Protein AF-A0A929SRH6-F1 (afdb_monomer_lite)

Structure (mmCIF, N/CA/C/O backbone):
data_AF-A0A929SRH6-F1
#
_entry.id   AF-A0A929SRH6-F1
#
loop_
_atom_site.group_PDB
_atom_site.id
_atom_site.type_symbol
_atom_site.label_atom_id
_atom_site.label_alt_id
_atom_site.label_comp_id
_atom_site.label_asym_id
_atom_site.label_entity_id
_atom_site.label_seq_id
_atom_site.pdbx_PDB_ins_code
_atom_site.Cartn_x
_atom_site.Cartn_y
_atom_site.C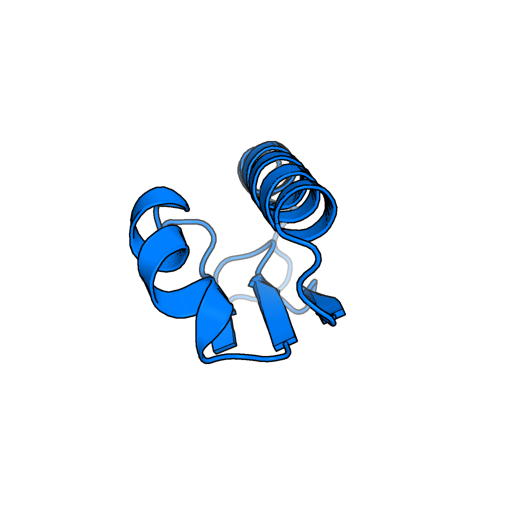artn_z
_atom_site.occupancy
_atom_site.B_iso_or_equiv
_atom_site.auth_seq_id
_atom_site.auth_comp_id
_atom_site.auth_asym_id
_atom_site.auth_atom_id
_atom_site.pdbx_PDB_model_num
ATOM 1 N N . MET A 1 1 ? -9.488 -2.767 -6.719 1.00 87.38 1 MET A N 1
ATOM 2 C CA . MET A 1 1 ? -8.728 -1.606 -7.243 1.00 87.38 1 MET A CA 1
ATOM 3 C C . MET A 1 1 ? -7.250 -1.961 -7.330 1.00 87.38 1 MET A C 1
ATOM 5 O O . MET A 1 1 ? -6.824 -2.812 -6.562 1.00 87.38 1 MET A O 1
ATOM 9 N N . SER A 1 2 ? -6.477 -1.349 -8.231 1.00 90.75 2 SER A N 1
ATOM 10 C CA . SER A 1 2 ? -5.020 -1.534 -8.318 1.00 90.75 2 SER A CA 1
ATOM 11 C C . SER A 1 2 ? -4.266 -0.242 -8.004 1.00 90.75 2 SER A C 1
ATOM 13 O O . SER A 1 2 ? -4.669 0.819 -8.474 1.00 90.75 2 SER A O 1
ATOM 15 N N . ILE A 1 3 ? -3.172 -0.341 -7.251 1.00 92.06 3 ILE A N 1
ATOM 16 C CA . ILE A 1 3 ? -2.350 0.781 -6.785 1.00 92.06 3 ILE A CA 1
ATOM 17 C C . ILE A 1 3 ? -0.981 0.700 -7.439 1.00 92.06 3 ILE A C 1
ATOM 19 O O . ILE A 1 3 ? -0.291 -0.313 -7.310 1.00 92.06 3 ILE A O 1
ATOM 23 N N . ASN A 1 4 ? -0.604 1.762 -8.150 1.00 93.19 4 ASN A N 1
ATOM 24 C CA . ASN A 1 4 ? 0.726 1.885 -8.735 1.00 93.19 4 ASN A CA 1
ATOM 25 C C . ASN A 1 4 ? 1.769 2.169 -7.646 1.00 93.19 4 ASN A C 1
ATOM 27 O O . ASN A 1 4 ? 1.440 2.769 -6.621 1.00 93.19 4 ASN A O 1
ATOM 31 N N . PRO A 1 5 ? 3.044 1.809 -7.874 1.00 92.62 5 PRO A N 1
ATOM 32 C CA . PRO A 1 5 ? 4.115 2.101 -6.925 1.00 92.62 5 PRO A CA 1
ATOM 33 C C . PRO A 1 5 ? 4.238 3.588 -6.560 1.00 92.62 5 PRO A C 1
ATOM 35 O O . PRO A 1 5 ? 4.601 3.916 -5.430 1.00 92.62 5 PRO A O 1
ATOM 38 N N . ASP A 1 6 ? 3.915 4.481 -7.498 1.00 93.25 6 ASP A N 1
ATOM 39 C CA . ASP A 1 6 ? 3.973 5.941 -7.356 1.00 93.25 6 ASP A CA 1
ATOM 40 C C . ASP A 1 6 ? 2.760 6.546 -6.629 1.00 93.25 6 ASP A C 1
ATOM 42 O O . ASP A 1 6 ? 2.806 7.698 -6.207 1.00 93.25 6 ASP A O 1
ATOM 46 N N . THR A 1 7 ? 1.691 5.775 -6.428 1.00 93.12 7 THR A N 1
ATOM 47 C CA . THR A 1 7 ? 0.484 6.246 -5.746 1.00 93.12 7 THR 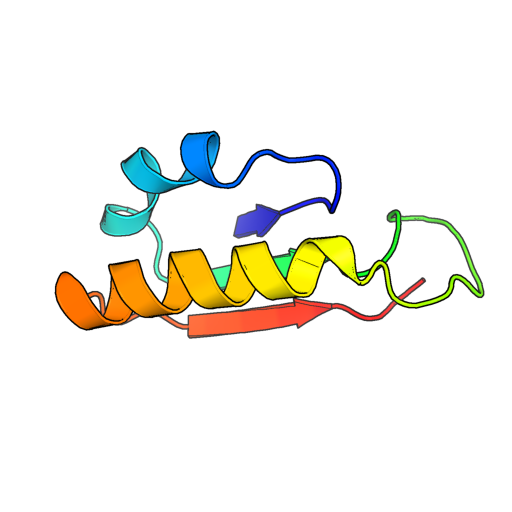A CA 1
ATOM 48 C C . THR A 1 7 ? 0.748 6.351 -4.244 1.00 93.12 7 THR A C 1
ATOM 50 O O . THR A 1 7 ? 1.174 5.376 -3.620 1.00 93.12 7 THR A O 1
ATOM 53 N N . ASP A 1 8 ? 0.513 7.526 -3.655 1.00 93.56 8 ASP A N 1
ATOM 54 C CA . ASP A 1 8 ? 0.545 7.718 -2.198 1.00 93.56 8 ASP A CA 1
ATOM 55 C C . ASP A 1 8 ? -0.619 6.948 -1.557 1.00 93.56 8 ASP A C 1
ATOM 57 O O . ASP A 1 8 ? -1.779 7.116 -1.945 1.00 93.56 8 ASP A O 1
ATOM 61 N N . GLU A 1 9 ? -0.318 6.091 -0.583 1.00 92.25 9 GLU A N 1
ATOM 62 C CA . GLU A 1 9 ? -1.318 5.288 0.111 1.00 92.25 9 GLU A CA 1
ATOM 63 C C . GLU A 1 9 ? -2.339 6.135 0.885 1.00 92.25 9 GLU A C 1
ATOM 65 O O . GLU A 1 9 ? -3.455 5.686 1.133 1.00 92.25 9 GLU A O 1
ATOM 70 N N . LYS A 1 10 ? -2.013 7.384 1.233 1.00 93.94 10 LYS A N 1
ATOM 71 C CA . LYS A 1 10 ? -2.959 8.292 1.895 1.00 93.94 10 LYS A CA 1
ATOM 72 C C . LYS A 1 10 ? -4.167 8.595 1.019 1.00 93.94 10 LYS A C 1
ATOM 74 O O . LYS A 1 10 ? -5.274 8.710 1.535 1.00 93.94 10 LYS A O 1
ATOM 79 N N . ASN A 1 11 ? -3.973 8.632 -0.300 1.00 92.94 11 ASN A N 1
ATOM 80 C CA . ASN A 1 11 ? -5.041 8.901 -1.263 1.00 92.94 11 ASN A CA 1
ATOM 81 C C . ASN A 1 11 ? -6.068 7.766 -1.344 1.00 92.94 11 ASN A C 1
ATOM 83 O O . ASN A 1 11 ? -7.118 7.940 -1.957 1.00 92.94 11 ASN A O 1
ATOM 87 N N . ILE A 1 12 ? -5.768 6.598 -0.765 1.00 90.88 12 ILE A N 1
ATOM 88 C CA . ILE A 1 12 ? -6.652 5.433 -0.825 1.00 90.88 12 ILE A CA 1
ATOM 89 C C . ILE A 1 12 ? -7.332 5.118 0.507 1.00 90.88 12 ILE A C 1
ATOM 91 O O . ILE A 1 12 ? -8.194 4.249 0.535 1.00 90.88 12 ILE A O 1
ATOM 95 N N . ILE A 1 13 ? -6.986 5.806 1.600 1.00 91.56 13 ILE A N 1
ATOM 96 C CA . ILE A 1 13 ? -7.565 5.530 2.926 1.00 91.56 13 ILE A CA 1
ATOM 97 C C . ILE A 1 13 ? -9.078 5.773 2.915 1.00 91.56 13 ILE A C 1
ATOM 99 O O . ILE A 1 13 ? -9.842 4.927 3.373 1.00 91.56 13 ILE A O 1
ATOM 103 N N . GLU A 1 14 ? -9.519 6.891 2.336 1.00 91.38 14 GLU A N 1
ATOM 104 C CA . GLU A 1 14 ? -10.934 7.290 2.311 1.00 91.38 14 GLU A CA 1
ATOM 105 C C . GLU A 1 14 ? -11.818 6.338 1.499 1.00 91.38 14 GLU A C 1
ATOM 107 O O . GLU A 1 14 ? -13.024 6.261 1.730 1.00 91.38 14 GLU A O 1
ATOM 112 N N . ILE A 1 15 ? -11.229 5.595 0.558 1.00 90.75 15 ILE A N 1
ATOM 113 C CA . ILE A 1 15 ? -11.972 4.661 -0.287 1.00 90.75 15 ILE A CA 1
ATOM 114 C C . ILE A 1 15 ? -12.025 3.242 0.287 1.00 90.75 15 ILE A C 1
ATOM 116 O O . ILE A 1 15 ? -12.862 2.464 -0.166 1.00 90.75 15 ILE A O 1
ATOM 120 N N . LEU A 1 16 ? -11.181 2.897 1.275 1.00 90.12 16 LEU A N 1
ATOM 121 C CA . LEU A 1 16 ? -11.129 1.553 1.875 1.00 90.12 16 LEU A CA 1
ATOM 122 C C . LEU A 1 16 ? -12.504 1.017 2.322 1.00 90.12 16 LEU A C 1
ATOM 124 O O . LEU A 1 16 ? -12.757 -0.15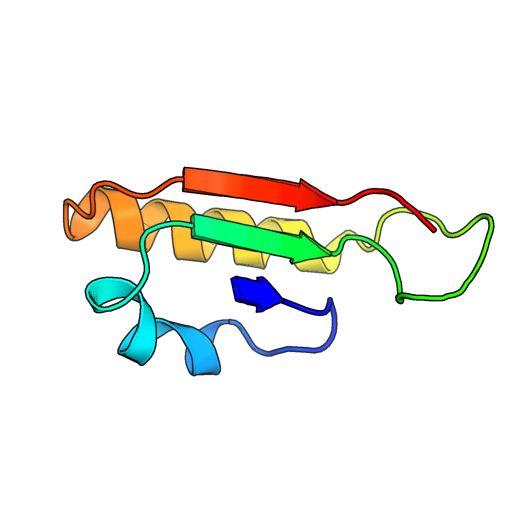6 2.062 1.00 90.12 16 LEU A O 1
ATOM 128 N N . PRO A 1 17 ? -13.428 1.817 2.895 1.00 90.50 17 PRO A N 1
ATOM 129 C CA . PRO A 1 17 ? -14.753 1.320 3.285 1.00 90.50 17 PRO A CA 1
ATOM 130 C C . PRO A 1 17 ? -15.649 0.877 2.115 1.00 90.50 17 PRO A C 1
ATOM 132 O O . PRO A 1 17 ? -16.647 0.195 2.333 1.00 90.50 17 PRO A O 1
ATOM 135 N N . TYR A 1 18 ? -15.335 1.286 0.881 1.00 90.94 18 TYR A N 1
ATOM 136 C CA . TYR A 1 18 ? -16.192 1.096 -0.299 1.00 90.94 18 TYR A CA 1
ATOM 137 C C . TYR A 1 18 ? -15.678 0.032 -1.270 1.00 90.94 18 TYR A C 1
ATOM 139 O O . TYR A 1 18 ? -16.301 -0.230 -2.300 1.00 90.94 18 TYR A O 1
ATOM 147 N N . ILE A 1 19 ? -14.529 -0.567 -0.975 1.00 89.44 19 ILE A N 1
ATOM 148 C CA . ILE A 1 19 ? -13.941 -1.635 -1.777 1.00 89.44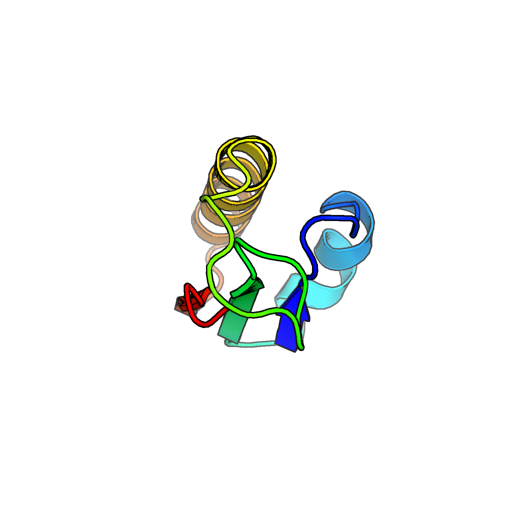 19 ILE A CA 1
ATOM 149 C C . ILE A 1 19 ? -13.764 -2.889 -0.917 1.00 89.44 19 ILE A C 1
ATOM 151 O O . ILE A 1 19 ? -13.895 -2.854 0.298 1.00 89.44 19 ILE A O 1
ATOM 155 N N . SER A 1 20 ? -13.522 -4.027 -1.560 1.00 89.25 20 SER A N 1
ATOM 156 C CA . SER A 1 20 ? -13.283 -5.314 -0.885 1.00 89.25 20 SER A CA 1
ATOM 157 C C . SER A 1 20 ? -11.947 -5.950 -1.272 1.00 89.25 20 SER A C 1
ATOM 159 O O . SER A 1 20 ? -11.522 -6.935 -0.671 1.00 89.25 20 SER A O 1
ATOM 161 N N . ASN A 1 21 ? -11.273 -5.397 -2.288 1.00 91.56 21 ASN A N 1
ATOM 162 C CA . ASN A 1 21 ? -10.012 -5.914 -2.804 1.00 91.56 21 ASN A CA 1
ATOM 163 C C . ASN A 1 21 ? -9.082 -4.795 -3.296 1.00 91.56 21 ASN A C 1
ATOM 165 O O . ASN A 1 21 ? -9.494 -3.895 -4.048 1.00 91.56 21 ASN A O 1
ATOM 169 N N . LEU A 1 22 ? -7.804 -4.919 -2.943 1.00 92.50 22 LEU A N 1
ATOM 170 C CA . LEU A 1 22 ? -6.728 -4.011 -3.319 1.00 92.50 22 LEU A CA 1
ATOM 171 C C . LEU A 1 22 ? -5.527 -4.800 -3.843 1.00 92.50 22 LEU A C 1
ATOM 173 O O . LEU A 1 22 ? -5.012 -5.699 -3.183 1.00 92.50 22 LEU A O 1
ATOM 177 N N . LEU A 1 23 ? -5.072 -4.431 -5.036 1.00 93.62 23 LEU A N 1
ATOM 178 C CA . LEU A 1 23 ? -3.906 -5.001 -5.694 1.00 93.62 23 LEU A CA 1
ATOM 179 C C . LEU A 1 23 ? -2.760 -3.990 -5.670 1.00 93.62 23 LEU A C 1
ATOM 181 O O . LEU A 1 23 ? -2.863 -2.937 -6.293 1.00 93.62 23 LEU A O 1
ATOM 185 N N . PHE A 1 24 ? -1.656 -4.312 -5.006 1.00 94.38 24 PHE A N 1
ATOM 186 C CA . PHE A 1 24 ? -0.442 -3.502 -5.062 1.00 94.38 24 PHE A CA 1
ATOM 187 C C . PHE A 1 24 ? 0.436 -3.941 -6.224 1.00 94.38 24 PHE A C 1
ATOM 189 O O . PHE A 1 24 ? 0.859 -5.096 -6.289 1.00 94.38 24 PHE A O 1
ATOM 196 N N . MET A 1 25 ? 0.741 -3.016 -7.127 1.00 94.00 25 MET A N 1
ATOM 197 C CA . MET A 1 25 ? 1.720 -3.249 -8.180 1.00 94.00 25 MET A CA 1
ATOM 198 C C . MET A 1 25 ? 3.117 -3.017 -7.611 1.00 94.00 25 MET A C 1
ATOM 200 O O . MET A 1 25 ? 3.386 -1.994 -6.987 1.00 94.00 25 MET A O 1
ATOM 204 N N . THR A 1 26 ? 4.003 -3.994 -7.796 1.00 92.69 26 THR A N 1
ATOM 205 C CA . THR A 1 26 ? 5.381 -3.953 -7.270 1.00 92.69 26 THR A CA 1
ATOM 206 C C . THR A 1 26 ? 6.432 -3.596 -8.315 1.00 92.69 26 THR A C 1
ATOM 208 O O . THR A 1 26 ? 7.630 -3.626 -8.041 1.00 92.69 26 THR A O 1
ATOM 211 N N . VAL A 1 27 ? 5.973 -3.255 -9.514 1.00 92.75 27 VAL A N 1
ATOM 212 C CA . VAL A 1 27 ? 6.749 -2.860 -10.690 1.00 92.75 27 VAL A CA 1
ATOM 213 C C . VAL A 1 27 ? 5.956 -1.794 -11.449 1.00 92.75 27 VAL A C 1
ATOM 215 O O . VAL A 1 27 ? 4.765 -1.612 -11.190 1.00 92.75 27 VAL A O 1
ATOM 218 N N . ILE A 1 28 ? 6.586 -1.098 -12.398 1.00 89.44 28 ILE A N 1
ATOM 219 C CA . ILE A 1 28 ? 5.863 -0.161 -13.270 1.00 89.44 28 ILE A CA 1
ATOM 220 C C . ILE A 1 28 ? 5.073 -0.969 -14.313 1.00 89.44 28 ILE A C 1
ATOM 222 O O . ILE A 1 28 ? 5.684 -1.744 -15.051 1.00 89.44 28 ILE A O 1
ATOM 226 N N . PRO A 1 29 ? 3.749 -0.802 -14.440 1.00 86.19 29 PRO A N 1
ATOM 227 C CA . PRO A 1 29 ? 2.970 -1.558 -15.417 1.00 86.19 29 PRO A CA 1
ATOM 228 C C . PRO A 1 29 ? 3.457 -1.350 -16.853 1.00 86.19 29 PRO A C 1
ATOM 230 O O . PRO A 1 29 ? 3.860 -0.252 -17.237 1.00 86.19 29 PRO A O 1
ATOM 233 N N . GLY A 1 30 ? 3.403 -2.412 -17.659 1.00 85.44 30 GLY A N 1
ATOM 234 C CA . GLY A 1 30 ? 3.761 -2.357 -19.080 1.00 85.44 30 GLY A CA 1
ATOM 235 C C . GLY A 1 30 ? 5.264 -2.391 -19.379 1.00 85.44 30 GLY A C 1
ATOM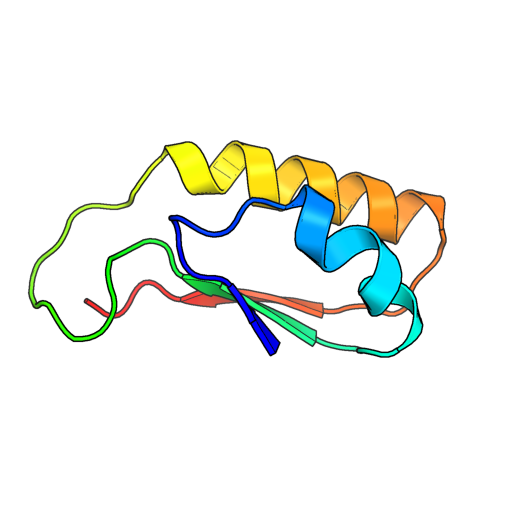 236 O O . GLY A 1 30 ? 5.650 -2.162 -20.524 1.00 85.44 30 GLY A O 1
ATOM 237 N N . LYS A 1 31 ? 6.120 -2.684 -18.389 1.00 79.00 31 LYS A N 1
ATOM 238 C CA . LYS A 1 31 ? 7.572 -2.838 -18.578 1.00 79.00 31 LYS A CA 1
ATOM 239 C C . LYS A 1 31 ? 8.083 -4.199 -18.081 1.00 79.00 31 LYS A C 1
ATOM 241 O O . LYS A 1 31 ? 8.046 -4.482 -16.886 1.00 79.00 31 LYS A O 1
ATOM 246 N N . GLY A 1 32 ? 8.646 -4.967 -19.014 1.00 83.00 32 GLY A N 1
ATOM 247 C CA . GLY A 1 32 ? 9.296 -6.266 -18.810 1.00 83.00 32 GLY A CA 1
ATOM 248 C C . GLY A 1 32 ? 10.525 -6.246 -17.905 1.00 83.00 32 GLY A C 1
ATOM 249 O O . GLY A 1 32 ? 11.361 -5.351 -18.024 1.00 83.00 32 GLY A O 1
ATOM 250 N N . GLY A 1 33 ? 10.689 -7.274 -17.068 1.00 83.69 33 GLY A N 1
ATOM 251 C CA . GLY A 1 33 ? 11.970 -7.612 -16.431 1.00 83.69 33 GLY A CA 1
ATOM 252 C C . GLY A 1 33 ? 12.392 -6.673 -15.301 1.00 83.69 33 GLY A C 1
ATOM 253 O O . GLY A 1 33 ? 13.579 -6.551 -14.990 1.00 83.69 33 GLY A O 1
ATOM 254 N N . GLN A 1 34 ? 11.433 -5.982 -14.692 1.00 87.12 34 GLN A N 1
ATOM 255 C CA . GLN A 1 34 ? 11.708 -5.039 -13.617 1.00 87.12 34 GLN A CA 1
ATOM 256 C C . GLN A 1 34 ? 11.919 -5.736 -12.275 1.00 87.12 34 GLN A C 1
ATOM 258 O O . GLN A 1 34 ? 11.306 -6.755 -11.957 1.00 87.12 34 GLN A O 1
ATOM 263 N N . LYS A 1 35 ? 12.780 -5.139 -11.449 1.00 88.75 35 LYS A N 1
ATOM 264 C CA . LYS A 1 35 ? 12.951 -5.553 -10.057 1.00 88.75 35 LYS A CA 1
ATOM 265 C C . LYS A 1 35 ? 11.779 -5.056 -9.208 1.00 88.75 35 LYS A C 1
ATOM 267 O O . LYS A 1 35 ? 11.172 -4.035 -9.515 1.00 88.75 35 LYS A O 1
ATOM 272 N N . LEU A 1 36 ? 11.531 -5.766 -8.108 1.00 89.62 36 LEU A N 1
ATOM 273 C CA . LEU A 1 36 ? 10.625 -5.342 -7.039 1.00 89.62 36 LEU A CA 1
ATOM 274 C C . LEU A 1 36 ? 10.981 -3.924 -6.560 1.00 89.62 36 LEU A C 1
ATOM 276 O O . LEU A 1 36 ? 12.105 -3.693 -6.113 1.00 89.62 36 LEU A O 1
ATOM 280 N N . ILE A 1 37 ? 10.001 -3.025 -6.599 1.00 93.38 37 ILE A N 1
ATOM 281 C CA . ILE A 1 37 ? 10.042 -1.693 -5.993 1.00 93.38 37 ILE A CA 1
ATOM 282 C C . ILE A 1 37 ? 9.761 -1.857 -4.494 1.00 93.38 37 ILE A C 1
ATOM 284 O O . ILE A 1 37 ? 8.632 -2.124 -4.076 1.00 93.38 37 ILE A O 1
ATOM 288 N N . GLN A 1 38 ? 10.818 -1.779 -3.685 1.00 92.81 38 GLN A N 1
ATOM 289 C CA . GLN A 1 38 ? 10.784 -2.086 -2.248 1.00 92.81 38 GLN A CA 1
ATOM 290 C C . GLN A 1 38 ? 9.945 -1.078 -1.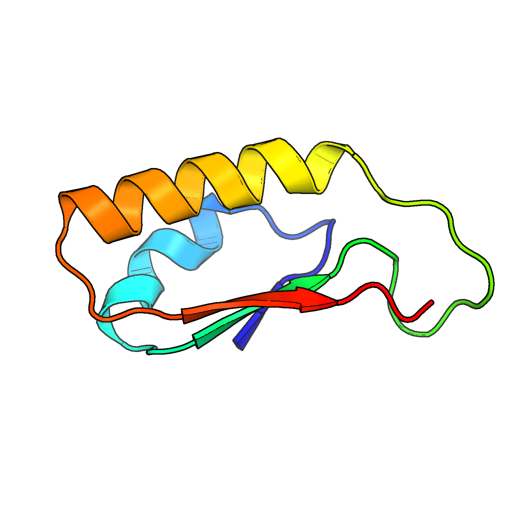458 1.00 92.81 38 GLN A C 1
ATOM 292 O O . GLN A 1 38 ? 9.347 -1.425 -0.442 1.00 92.81 38 GLN A O 1
ATOM 297 N N . GLU A 1 39 ? 9.838 0.150 -1.962 1.00 91.44 39 GLU A N 1
ATOM 298 C CA . GLU A 1 39 ? 9.062 1.252 -1.395 1.00 91.44 39 GLU A CA 1
ATOM 299 C C . GLU A 1 39 ? 7.556 0.950 -1.334 1.00 91.44 39 GLU A C 1
ATOM 301 O O . GLU A 1 39 ? 6.820 1.628 -0.621 1.00 91.44 39 GLU A O 1
ATOM 306 N N . VAL A 1 40 ? 7.085 -0.091 -2.031 1.00 93.69 40 VAL A N 1
ATOM 307 C CA . VAL A 1 40 ? 5.694 -0.563 -1.961 1.00 93.69 40 VAL A CA 1
ATOM 308 C C . VAL A 1 40 ? 5.427 -1.372 -0.684 1.00 93.69 40 VAL A C 1
ATOM 310 O O . VAL A 1 40 ? 4.304 -1.371 -0.182 1.00 93.69 40 VAL A O 1
ATOM 313 N N . LEU A 1 41 ? 6.438 -2.036 -0.106 1.00 93.94 41 LEU A N 1
ATOM 314 C CA . LEU A 1 41 ? 6.248 -2.893 1.074 1.00 93.94 41 LEU A CA 1
ATOM 315 C C . LEU A 1 41 ? 5.758 -2.123 2.315 1.00 93.94 41 LEU A C 1
ATOM 317 O O . LEU A 1 41 ? 4.819 -2.598 2.962 1.00 93.94 41 LEU A O 1
ATOM 321 N N . PRO A 1 42 ? 6.307 -0.936 2.653 1.00 95.44 42 PRO A N 1
ATOM 322 C CA . PRO A 1 42 ? 5.760 -0.112 3.729 1.00 95.44 42 PRO A CA 1
ATOM 323 C C . PRO A 1 42 ? 4.298 0.284 3.492 1.00 95.44 42 PRO A C 1
ATOM 325 O O . PRO A 1 42 ? 3.510 0.256 4.435 1.00 95.44 42 PRO A O 1
ATOM 328 N N . LYS A 1 43 ? 3.909 0.570 2.240 1.00 93.69 43 LYS A N 1
ATOM 329 C CA . LYS A 1 43 ? 2.527 0.933 1.879 1.00 93.69 43 LYS A CA 1
ATOM 330 C C . LYS A 1 43 ? 1.559 -0.215 2.145 1.00 93.69 43 LYS A C 1
ATOM 332 O O . LYS A 1 43 ? 0.521 -0.014 2.771 1.00 93.69 43 LYS A O 1
ATOM 337 N N . ILE A 1 44 ? 1.935 -1.430 1.734 1.00 94.00 44 ILE A N 1
ATOM 338 C CA . ILE A 1 44 ? 1.166 -2.652 2.011 1.00 94.00 44 ILE A CA 1
ATOM 339 C C . ILE A 1 44 ? 0.979 -2.823 3.520 1.00 94.00 44 ILE A C 1
ATOM 341 O O . ILE A 1 44 ? -0.141 -3.039 3.978 1.00 94.00 44 ILE A O 1
ATOM 345 N N . LYS A 1 45 ? 2.058 -2.678 4.302 1.00 94.56 45 LYS A N 1
ATOM 346 C CA . LYS A 1 45 ? 2.010 -2.818 5.763 1.00 94.56 45 LYS A CA 1
ATOM 347 C C . LYS A 1 45 ? 1.087 -1.783 6.410 1.00 94.56 45 LYS A C 1
ATOM 349 O O . LYS A 1 45 ? 0.272 -2.143 7.253 1.00 94.56 45 LYS A O 1
ATOM 354 N N . ASN A 1 46 ? 1.192 -0.517 6.008 1.00 94.81 46 ASN A N 1
ATOM 355 C CA . ASN A 1 46 ? 0.361 0.563 6.540 1.00 94.81 46 ASN A CA 1
ATOM 356 C C . ASN A 1 46 ? -1.127 0.306 6.275 1.00 94.81 46 ASN A C 1
ATOM 358 O O . ASN A 1 46 ? -1.943 0.407 7.188 1.00 94.81 46 ASN A O 1
ATOM 362 N N . ILE A 1 47 ? -1.471 -0.084 5.047 1.00 93.69 47 ILE A N 1
ATOM 363 C CA . ILE A 1 47 ? -2.856 -0.352 4.653 1.00 93.69 47 ILE A CA 1
ATOM 364 C C . ILE A 1 47 ? -3.404 -1.614 5.327 1.00 93.69 47 ILE A C 1
ATOM 366 O O . ILE A 1 47 ? -4.539 -1.593 5.793 1.00 93.69 47 ILE A O 1
ATOM 370 N N . SER A 1 48 ? -2.594 -2.670 5.462 1.00 92.06 48 SER A N 1
ATOM 371 C CA . SER A 1 48 ? -2.974 -3.877 6.212 1.00 92.06 48 SER A CA 1
ATOM 372 C C . SER A 1 48 ? -3.330 -3.548 7.662 1.00 92.06 48 SER A C 1
ATOM 374 O O . SER A 1 48 ? -4.380 -3.960 8.140 1.00 92.06 48 SER A O 1
ATOM 376 N N . ASN A 1 49 ? -2.513 -2.730 8.335 1.00 93.88 49 ASN A N 1
ATOM 377 C CA . ASN A 1 49 ? -2.778 -2.318 9.715 1.00 93.88 49 ASN A CA 1
ATOM 378 C C . ASN A 1 49 ? -4.081 -1.513 9.847 1.00 93.88 49 ASN A C 1
ATOM 380 O O . ASN A 1 49 ? -4.799 -1.665 10.833 1.00 93.88 49 ASN A O 1
ATOM 384 N N . ILE A 1 50 ? -4.386 -0.641 8.878 1.00 92.75 50 ILE A N 1
ATOM 385 C CA . ILE A 1 50 ? -5.637 0.132 8.868 1.00 92.75 50 ILE A CA 1
ATOM 386 C C . ILE A 1 50 ? -6.830 -0.810 8.691 1.00 92.75 50 ILE A C 1
ATOM 388 O O . ILE A 1 50 ? -7.779 -0.741 9.462 1.00 92.75 50 ILE A O 1
ATOM 392 N N . ILE A 1 51 ? -6.762 -1.723 7.722 1.00 90.38 51 ILE A N 1
ATOM 393 C CA . ILE A 1 51 ? -7.815 -2.711 7.457 1.00 90.38 51 ILE A CA 1
ATOM 394 C C . ILE A 1 51 ? -8.098 -3.572 8.692 1.00 90.38 51 ILE A C 1
ATOM 396 O O . ILE A 1 51 ? -9.260 -3.746 9.057 1.00 90.38 51 ILE A O 1
ATOM 400 N N . GLU A 1 52 ? -7.050 -4.078 9.350 1.00 90.56 52 GLU A N 1
ATOM 401 C CA . GLU A 1 52 ? -7.175 -4.887 10.567 1.00 90.56 52 GLU A CA 1
ATOM 402 C C . GLU A 1 52 ? -7.802 -4.095 11.716 1.00 90.56 52 GLU A C 1
ATOM 404 O O . GLU A 1 52 ? -8.690 -4.599 12.402 1.00 90.56 52 GLU A O 1
ATOM 409 N N . LYS A 1 53 ? -7.371 -2.843 11.912 1.00 92.62 53 LYS A N 1
ATOM 410 C CA . LYS A 1 53 ? -7.881 -1.976 12.979 1.00 92.62 53 LYS A CA 1
ATOM 411 C C . LYS A 1 53 ? -9.355 -1.614 12.783 1.00 92.62 53 LYS A C 1
ATOM 413 O O . LYS A 1 53 ? -10.103 -1.589 13.756 1.00 92.62 53 LYS A O 1
ATOM 418 N N . GLU A 1 54 ? -9.756 -1.316 11.552 1.00 89.81 54 GLU A N 1
ATOM 419 C CA . GLU A 1 54 ? -11.117 -0.875 11.228 1.00 89.81 54 GLU A CA 1
ATOM 420 C C . GLU A 1 54 ? -12.081 -2.053 10.976 1.00 89.81 54 GLU A C 1
ATOM 422 O O . GLU A 1 54 ? -13.286 -1.855 10.824 1.00 89.81 54 GLU A O 1
ATOM 427 N N . GLY A 1 55 ? -11.574 -3.292 10.954 1.00 86.38 55 GLY A N 1
ATOM 428 C CA . GLY A 1 55 ? -12.382 -4.501 10.793 1.00 86.38 55 GLY A CA 1
ATOM 429 C C . GLY A 1 55 ? -12.949 -4.685 9.384 1.00 86.38 55 GLY A C 1
ATOM 430 O O . GLY A 1 55 ? -13.996 -5.314 9.217 1.00 86.38 55 GLY A O 1
ATOM 431 N N . TYR A 1 56 ? -12.289 -4.140 8.359 1.00 82.06 56 TYR A N 1
ATOM 432 C CA . TYR A 1 56 ? -12.746 -4.303 6.982 1.00 82.06 56 TYR A CA 1
ATOM 433 C C . TYR A 1 56 ? -12.513 -5.745 6.511 1.00 82.06 56 TYR A C 1
ATOM 435 O O . TYR A 1 56 ? -11.401 -6.268 6.570 1.00 82.06 56 TYR A O 1
ATOM 443 N N . GLY A 1 57 ? -13.567 -6.396 6.011 1.00 72.62 57 GLY A N 1
ATOM 444 C CA . GLY A 1 57 ? -13.479 -7.705 5.360 1.00 72.62 57 GLY A CA 1
ATOM 445 C C . GLY A 1 57 ? -12.804 -7.566 4.000 1.00 72.62 57 GLY A C 1
ATOM 446 O O . GLY A 1 57 ? -13.481 -7.410 2.986 1.00 72.62 57 GLY A O 1
ATOM 447 N N . PHE A 1 58 ? -11.474 -7.546 3.996 1.00 80.38 58 PHE A N 1
ATOM 448 C CA . PHE A 1 58 ? -10.712 -7.007 2.880 1.00 80.38 58 PHE A CA 1
ATOM 449 C C . PHE A 1 58 ? -9.603 -7.948 2.407 1.00 80.38 58 PHE A C 1
ATOM 451 O O . PHE A 1 58 ? -8.872 -8.524 3.210 1.00 80.38 58 PHE A O 1
ATOM 458 N N . GLN A 1 59 ? -9.440 -8.069 1.088 1.00 86.19 59 GLN A N 1
ATOM 459 C CA . GLN A 1 59 ? -8.371 -8.851 0.472 1.00 86.19 59 GLN A CA 1
ATOM 460 C C . GLN A 1 59 ? -7.256 -7.942 -0.063 1.00 86.19 59 GLN A C 1
ATOM 462 O O . GLN A 1 59 ? -7.503 -7.033 -0.858 1.00 86.19 59 GLN A O 1
ATOM 467 N N . ILE A 1 60 ? -6.013 -8.211 0.342 1.00 88.62 60 ILE A N 1
ATOM 468 C CA . ILE A 1 60 ? -4.816 -7.581 -0.228 1.00 88.62 60 ILE A CA 1
ATOM 469 C C . ILE A 1 60 ? -4.114 -8.591 -1.133 1.00 88.62 60 ILE A C 1
ATOM 471 O O . ILE A 1 60 ? -3.835 -9.718 -0.730 1.00 88.62 60 ILE A O 1
ATOM 475 N N . SER A 1 61 ? -3.806 -8.170 -2.356 1.00 91.81 61 SER A N 1
ATOM 476 C CA . SER A 1 61 ? -3.037 -8.941 -3.332 1.00 91.81 61 SER A CA 1
ATOM 477 C C . SER A 1 61 ? -1.830 -8.145 -3.820 1.00 91.81 61 SER A C 1
ATOM 479 O O . SER A 1 61 ? -1.818 -6.914 -3.786 1.00 91.81 61 SER A O 1
ATOM 481 N N . VAL A 1 62 ? -0.814 -8.849 -4.315 1.00 89.88 62 VAL A N 1
ATOM 482 C CA . VAL A 1 62 ? 0.416 -8.248 -4.845 1.00 89.88 62 VAL A CA 1
ATOM 483 C C . VAL A 1 62 ? 0.619 -8.717 -6.281 1.00 89.88 62 VAL A C 1
ATOM 485 O O . VAL A 1 62 ? 0.689 -9.922 -6.522 1.00 89.88 62 VAL A O 1
ATOM 488 N N . ASP A 1 63 ? 0.739 -7.782 -7.227 1.00 87.31 63 ASP A N 1
ATOM 489 C CA . ASP A 1 63 ? 1.134 -8.089 -8.604 1.00 87.31 63 ASP A CA 1
ATOM 490 C C . ASP A 1 63 ? 2.643 -7.924 -8.771 1.00 87.31 63 ASP A C 1
ATOM 492 O O . ASP A 1 63 ? 3.224 -6.902 -8.388 1.00 87.31 63 ASP A O 1
ATOM 496 N N . ARG A 1 64 ? 3.269 -8.936 -9.372 1.00 77.81 64 ARG A N 1
ATOM 497 C CA . ARG A 1 64 ? 4.700 -8.966 -9.707 1.00 77.81 64 ARG A CA 1
ATOM 498 C C . ARG A 1 64 ? 4.949 -9.025 -11.213 1.00 77.81 64 ARG A C 1
ATOM 500 O O . ARG A 1 64 ? 6.091 -9.219 -11.617 1.00 77.81 64 ARG A O 1
ATOM 507 N N . ARG A 1 65 ? 3.912 -8.915 -12.048 1.00 66.88 65 ARG A N 1
ATOM 508 C CA . ARG A 1 65 ? 4.063 -9.004 -13.502 1.00 66.88 65 ARG A CA 1
ATOM 509 C C . ARG A 1 65 ? 4.555 -7.675 -14.072 1.00 66.88 65 ARG A C 1
ATOM 511 O O . ARG A 1 65 ? 3.790 -6.726 -14.223 1.00 66.88 65 ARG A O 1
ATOM 518 N N . GLY A 1 66 ? 5.855 -7.653 -14.353 1.00 55.09 66 GLY A N 1
ATOM 519 C CA . GLY A 1 66 ? 6.554 -6.700 -15.209 1.00 55.09 66 GLY A CA 1
ATOM 520 C C . GLY A 1 66 ? 7.209 -7.476 -16.324 1.00 55.09 66 GLY A C 1
ATOM 521 O O . GLY A 1 66 ? 8.215 -8.165 -16.037 1.00 55.09 66 GLY A O 1
#

Sequence (66 aa):
MSINPDTDEKNIIEILPYISNLLFMTVIPGKGGQKLIQEVLPKIKNISNIIEKEGYGFQISVDRRG

Foldseek 3Di:
DEDELPDDLVVCLVCLQVDAEYEYEQAGPPDPDDDGNCSVVVSLVVVVVSCVVVVRNHYYHYDPGD

pLDDT: mean 89.28, std 6.73, range [55.09, 95.44]

Secondary structure (DSSP, 8-state):
-EE-TTS-THHHHTTGGG-SEEEEESS-TT-TTPPP-TTHHHHHHHHHHHHHHHT---EEEEE---

Radius of gyration: 11.92 Å; chains: 1; bounding box: 29×18×32 Å